Protein AF-A0A7C5QKF1-F1 (afdb_monomer_lite)

pLDDT: mean 91.08, std 9.89, range [41.97, 97.56]

Foldseek 3Di:
DPPQDFDDPQADDPPDPDDRDDDPVLVVVCVVPVPQSCCCRHVSRHDDDDDDPVVVVVVVVVVVVVVVVCVVVVHDDD

Radius of gyration: 18.8 Å; chains: 1; bounding box: 44×36×46 Å

Structure (mmCIF, N/CA/C/O backbone):
data_AF-A0A7C5QKF1-F1
#
_entry.id   AF-A0A7C5QKF1-F1
#
loop_
_atom_site.group_PDB
_atom_site.id
_atom_site.type_symbol
_atom_site.label_atom_id
_atom_site.label_alt_id
_atom_site.label_comp_id
_atom_site.label_asym_id
_atom_site.label_entity_id
_atom_site.label_seq_id
_atom_site.pdbx_PDB_ins_code
_atom_site.Cartn_x
_atom_site.Cartn_y
_atom_site.Cartn_z
_atom_site.occupancy
_atom_site.B_iso_or_equiv
_atom_site.auth_seq_id
_atom_site.auth_comp_id
_atom_site.auth_asym_id
_atom_site.auth_atom_id
_atom_site.pdbx_PDB_model_num
ATOM 1 N N . MET A 1 1 ? 5.974 21.300 -12.438 1.00 41.97 1 MET A N 1
ATOM 2 C CA . MET A 1 1 ? 6.411 20.112 -13.200 1.00 41.97 1 MET A CA 1
ATOM 3 C C . MET A 1 1 ? 6.195 18.927 -12.275 1.00 41.97 1 MET A C 1
ATOM 5 O O . MET A 1 1 ? 6.712 18.977 -11.171 1.00 41.97 1 MET A O 1
ATOM 9 N N . LEU A 1 2 ? 5.331 17.968 -12.623 1.00 52.06 2 LEU A N 1
ATOM 10 C CA . LEU A 1 2 ? 5.076 16.811 -11.757 1.00 52.06 2 LEU A CA 1
ATOM 11 C C . LEU A 1 2 ? 6.361 15.981 -11.693 1.00 52.06 2 LEU A C 1
ATOM 13 O O . LEU A 1 2 ? 6.725 15.345 -12.680 1.00 52.06 2 LEU A O 1
ATOM 17 N N . GLU A 1 3 ? 7.076 16.045 -10.573 1.00 60.91 3 GLU A N 1
ATOM 18 C CA . GLU A 1 3 ? 8.243 15.201 -10.344 1.00 60.91 3 GLU A CA 1
ATOM 19 C C . GLU A 1 3 ? 7.807 13.736 -10.406 1.00 60.91 3 GLU A C 1
ATOM 21 O O . GLU A 1 3 ? 6.878 13.300 -9.720 1.00 60.91 3 GLU A O 1
ATOM 26 N N . 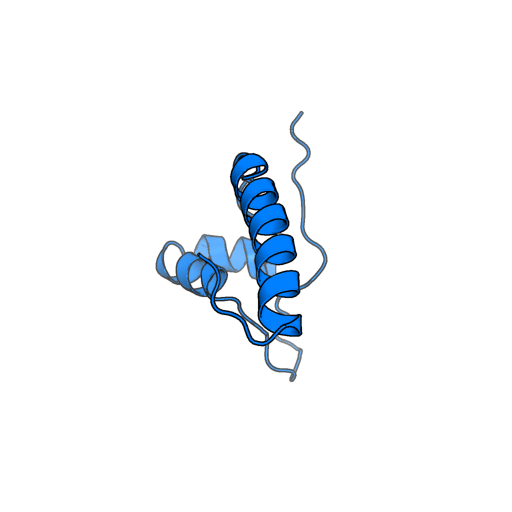TYR A 1 4 ? 8.441 12.979 -11.296 1.00 65.44 4 TYR A N 1
ATOM 27 C CA . TYR A 1 4 ? 8.143 11.572 -11.481 1.00 65.44 4 TYR A CA 1
ATOM 28 C C . TYR A 1 4 ? 8.642 10.797 -10.253 1.00 65.44 4 TYR A C 1
ATOM 30 O O . TYR A 1 4 ? 9.845 10.616 -10.073 1.00 65.44 4 TYR A O 1
ATOM 38 N N . TYR A 1 5 ? 7.729 10.361 -9.380 1.00 72.56 5 TYR A N 1
ATOM 39 C CA . TYR A 1 5 ? 8.090 9.579 -8.198 1.00 72.56 5 TYR A CA 1
ATOM 40 C C . TYR A 1 5 ? 8.623 8.201 -8.613 1.00 72.56 5 TYR A C 1
ATOM 42 O O . TYR A 1 5 ? 7.862 7.317 -9.023 1.00 72.56 5 TYR A O 1
ATOM 50 N N . GLN A 1 6 ? 9.936 8.012 -8.480 1.00 78.56 6 GLN A N 1
ATOM 51 C CA . GLN A 1 6 ? 10.595 6.734 -8.720 1.00 78.56 6 GLN A CA 1
ATOM 52 C C . GLN A 1 6 ? 10.795 5.987 -7.401 1.00 78.56 6 GLN A C 1
ATOM 54 O O . GLN A 1 6 ? 11.439 6.460 -6.463 1.00 78.56 6 GLN A O 1
ATOM 59 N N . ARG A 1 7 ? 10.228 4.785 -7.321 1.00 82.19 7 ARG A N 1
ATOM 60 C CA . ARG A 1 7 ? 10.291 3.957 -6.117 1.00 82.19 7 ARG A CA 1
ATOM 61 C C . ARG A 1 7 ? 11.653 3.267 -6.011 1.00 82.19 7 ARG A C 1
ATOM 63 O O . ARG A 1 7 ? 12.073 2.600 -6.947 1.00 82.19 7 ARG A O 1
ATOM 70 N N . SER A 1 8 ? 12.283 3.336 -4.838 1.00 84.19 8 SER A N 1
ATOM 71 C CA . SER A 1 8 ? 13.58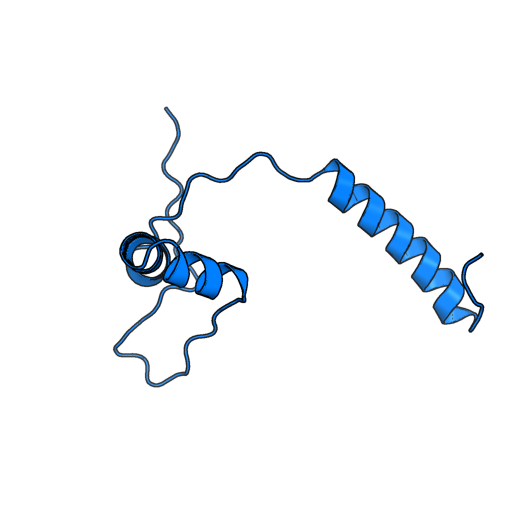0 2.688 -4.560 1.00 84.19 8 SER A CA 1
ATOM 72 C C . SER A 1 8 ? 13.486 1.378 -3.764 1.00 84.19 8 SER A C 1
ATOM 74 O O . SER A 1 8 ? 14.413 0.574 -3.781 1.00 84.19 8 SER A O 1
ATOM 76 N N . LYS A 1 9 ? 12.372 1.132 -3.061 1.00 85.44 9 LYS A N 1
ATOM 77 C CA . LYS A 1 9 ? 12.183 -0.048 -2.192 1.00 85.44 9 LYS A CA 1
ATOM 78 C C . LYS A 1 9 ? 11.215 -1.061 -2.794 1.00 85.44 9 LYS A C 1
ATOM 80 O O . LYS A 1 9 ? 10.217 -0.671 -3.389 1.00 85.44 9 LYS A O 1
ATOM 85 N N . GLY A 1 10 ? 11.420 -2.354 -2.542 1.00 87.00 10 GLY A N 1
ATOM 86 C CA . GLY A 1 10 ? 10.504 -3.409 -3.008 1.00 87.00 10 GLY A CA 1
ATOM 87 C C . GLY A 1 10 ? 10.524 -3.593 -4.528 1.00 87.00 10 GLY A C 1
ATOM 88 O O . GLY A 1 10 ? 9.476 -3.810 -5.139 1.00 87.00 10 GLY A O 1
ATOM 89 N N . LEU A 1 11 ? 11.709 -3.443 -5.124 1.00 93.75 11 LEU A N 1
ATOM 90 C CA . LEU A 1 11 ? 11.974 -3.786 -6.515 1.00 93.75 11 LEU A CA 1
ATOM 91 C C . LEU A 1 11 ? 12.408 -5.249 -6.608 1.00 93.75 11 LEU A C 1
ATOM 93 O O . LEU A 1 11 ? 13.087 -5.768 -5.722 1.00 93.75 11 LEU A O 1
ATOM 97 N N . PHE A 1 12 ? 12.002 -5.905 -7.683 1.00 94.62 12 PHE A N 1
ATOM 98 C CA . PHE A 1 12 ? 12.369 -7.273 -7.986 1.00 94.62 12 PHE A CA 1
ATOM 99 C C . PHE A 1 12 ? 13.825 -7.334 -8.453 1.00 94.62 12 PHE A C 1
ATOM 101 O O . PHE A 1 12 ? 14.186 -6.737 -9.471 1.00 94.62 12 PHE A O 1
ATOM 108 N N . ASN A 1 13 ? 14.641 -8.097 -7.726 1.00 94.38 13 ASN A N 1
ATOM 109 C CA . ASN A 1 13 ? 16.009 -8.430 -8.103 1.00 94.38 13 ASN A CA 1
ATOM 110 C C . ASN A 1 13 ? 16.054 -9.893 -8.588 1.00 94.38 13 ASN A C 1
ATOM 112 O O . ASN A 1 13 ? 15.784 -10.784 -7.789 1.00 94.38 13 ASN A O 1
ATOM 116 N N . PRO A 1 14 ? 16.419 -10.170 -9.851 1.00 93.00 14 PRO A N 1
ATOM 117 C CA . PRO A 1 14 ? 16.432 -11.527 -10.397 1.00 93.00 14 PRO A CA 1
ATOM 118 C C . PRO A 1 14 ? 17.647 -12.336 -9.931 1.00 93.00 14 PRO A C 1
ATOM 120 O O . PRO A 1 14 ? 17.668 -13.544 -10.116 1.00 93.00 14 PRO A O 1
ATOM 123 N N . GLN A 1 15 ? 18.669 -11.677 -9.376 1.00 95.44 15 GLN A N 1
ATOM 124 C CA . GLN A 1 15 ? 19.841 -12.334 -8.793 1.00 95.44 15 GLN A CA 1
ATOM 125 C C . GLN A 1 15 ? 19.595 -12.734 -7.333 1.00 95.44 15 GLN A C 1
ATOM 127 O O . GLN A 1 15 ? 20.403 -13.441 -6.742 1.00 95.44 15 GLN A O 1
ATOM 132 N N . SER A 1 16 ? 18.496 -12.262 -6.740 1.00 94.38 16 SER A N 1
ATOM 133 C CA . SER A 1 16 ? 18.101 -12.641 -5.391 1.00 94.38 16 SER A CA 1
ATOM 134 C C . SER A 1 16 ? 17.522 -14.053 -5.399 1.00 94.38 16 SER A C 1
ATOM 136 O O . SER A 1 16 ? 16.575 -14.319 -6.133 1.00 94.38 16 SER A O 1
ATOM 138 N N . SER A 1 17 ? 18.043 -14.931 -4.543 1.00 94.19 17 SER A N 1
ATOM 139 C CA . SER A 1 17 ? 17.456 -16.250 -4.267 1.00 94.19 17 SER A CA 1
ATOM 140 C C . SER A 1 17 ? 16.198 -16.168 -3.400 1.00 94.19 17 SER A C 1
ATOM 142 O O . SER A 1 17 ? 15.405 -17.106 -3.364 1.00 94.19 17 SER A O 1
ATOM 144 N N . GLU A 1 18 ? 16.013 -15.050 -2.697 1.00 95.00 18 GLU A N 1
ATOM 145 C CA . GLU A 1 18 ? 14.874 -14.852 -1.807 1.00 95.00 18 GLU A CA 1
ATOM 146 C C . GLU A 1 18 ? 13.555 -14.692 -2.578 1.00 95.00 18 GLU A C 1
ATOM 148 O O . GLU A 1 18 ? 13.502 -13.929 -3.553 1.00 95.00 18 GLU A O 1
ATOM 153 N N . PRO A 1 19 ? 12.459 -15.329 -2.117 1.00 93.94 19 PRO A N 1
ATOM 154 C CA . PRO A 1 19 ? 11.139 -15.149 -2.700 1.00 93.94 19 PRO A CA 1
ATOM 155 C C . PRO A 1 19 ? 10.703 -13.682 -2.708 1.00 93.94 19 PRO A C 1
ATOM 157 O O . PRO A 1 19 ? 10.722 -12.982 -1.690 1.00 93.94 19 PRO A O 1
ATOM 160 N N . PHE A 1 20 ? 10.235 -13.215 -3.863 1.00 94.19 20 PHE A N 1
ATOM 161 C CA . PHE A 1 20 ? 9.762 -11.846 -4.001 1.00 94.19 20 PHE A CA 1
ATOM 162 C C . PHE A 1 20 ? 8.302 -11.706 -3.559 1.00 94.19 20 PHE A C 1
ATOM 164 O O . PHE A 1 20 ? 7.390 -12.261 -4.172 1.00 94.19 20 PHE A O 1
ATOM 171 N N . LYS A 1 21 ? 8.064 -10.926 -2.498 1.00 93.62 21 LYS A N 1
ATOM 172 C CA . LYS A 1 21 ? 6.715 -10.684 -1.968 1.00 93.62 21 LYS A CA 1
ATOM 173 C C . LYS A 1 21 ? 5.899 -9.800 -2.915 1.00 93.62 21 LYS A C 1
ATOM 175 O O . LYS A 1 21 ? 6.285 -8.669 -3.213 1.00 93.62 21 LYS A O 1
ATOM 180 N N . LEU A 1 22 ? 4.726 -10.287 -3.317 1.00 93.50 22 LEU A N 1
ATOM 181 C CA . LEU A 1 22 ? 3.754 -9.556 -4.131 1.00 93.50 22 LEU A CA 1
ATOM 182 C C . LEU A 1 22 ? 2.450 -9.348 -3.359 1.00 93.50 22 LEU A C 1
ATOM 184 O O . LEU A 1 22 ? 1.954 -10.260 -2.706 1.00 93.50 22 LEU A O 1
ATOM 188 N N . SER A 1 23 ? 1.879 -8.145 -3.452 1.00 93.88 23 SER A N 1
ATOM 189 C CA . SER A 1 23 ? 0.517 -7.887 -2.976 1.00 93.88 23 SER A CA 1
ATOM 190 C C . SER A 1 23 ? -0.506 -8.248 -4.051 1.00 93.88 23 SER A C 1
ATOM 192 O O . SER A 1 23 ? -0.200 -8.211 -5.246 1.00 93.88 23 SER A O 1
ATOM 194 N N . ARG A 1 24 ? -1.754 -8.496 -3.635 1.00 96.19 24 ARG A N 1
ATOM 195 C CA . ARG A 1 24 ? -2.901 -8.709 -4.534 1.00 96.19 24 ARG A CA 1
ATOM 196 C C . ARG A 1 24 ? -2.982 -7.651 -5.642 1.00 96.19 24 ARG A C 1
ATOM 198 O O . ARG A 1 24 ? -3.031 -7.996 -6.814 1.00 96.19 24 ARG A O 1
ATOM 205 N N . SER A 1 25 ? -2.887 -6.372 -5.281 1.00 93.75 25 SER A N 1
ATOM 206 C CA . SER A 1 25 ? -2.940 -5.257 -6.238 1.00 93.75 25 SER A CA 1
ATOM 207 C C . SER A 1 25 ? -1.814 -5.267 -7.280 1.00 93.75 25 SER A C 1
ATOM 209 O O . SER A 1 25 ? -1.956 -4.689 -8.354 1.00 93.75 25 SER A O 1
ATOM 211 N N . LYS A 1 26 ? -0.670 -5.908 -6.996 1.00 93.88 26 LYS A N 1
ATOM 212 C CA . LYS A 1 26 ? 0.402 -6.070 -7.989 1.00 93.88 26 LYS A CA 1
ATOM 213 C C . LYS A 1 26 ? 0.160 -7.253 -8.918 1.00 93.88 26 LYS A C 1
ATOM 215 O O . LYS A 1 26 ? 0.582 -7.176 -10.065 1.00 93.88 26 LYS A O 1
ATOM 220 N N . LEU A 1 27 ? -0.526 -8.297 -8.455 1.00 96.00 27 LEU A N 1
ATOM 221 C CA . LEU A 1 27 ? -0.998 -9.373 -9.328 1.00 96.00 27 LEU A CA 1
ATOM 222 C C . LEU A 1 27 ? -2.078 -8.861 -10.284 1.00 96.00 27 LEU A C 1
ATOM 224 O O . LEU A 1 27 ? -1.974 -9.100 -11.480 1.00 96.00 27 LEU A O 1
ATOM 228 N N . GLU A 1 28 ? -3.036 -8.077 -9.785 1.00 96.81 28 GLU A N 1
ATOM 229 C CA . GLU A 1 28 ? -4.036 -7.395 -10.622 1.00 96.81 28 GLU A CA 1
ATOM 230 C C . GLU A 1 28 ? -3.349 -6.522 -11.687 1.00 96.81 28 GLU A C 1
ATOM 232 O O . GLU A 1 28 ? -3.618 -6.671 -12.873 1.00 96.81 28 GLU A O 1
ATOM 237 N N . LEU A 1 29 ? -2.343 -5.722 -11.304 1.00 95.69 29 LEU A N 1
ATOM 238 C CA . LEU A 1 29 ? -1.556 -4.932 -12.262 1.00 95.69 29 LEU A CA 1
ATOM 239 C C . LEU A 1 29 ? -0.878 -5.784 -13.350 1.00 95.69 29 LEU A C 1
ATOM 241 O O . LEU A 1 29 ? -0.759 -5.327 -14.486 1.00 95.69 29 LEU A O 1
ATOM 245 N N . PHE A 1 30 ? -0.386 -6.977 -13.007 1.00 96.25 30 PHE A N 1
ATOM 246 C CA . PHE A 1 30 ? 0.230 -7.885 -13.975 1.00 96.25 30 PHE A CA 1
ATOM 247 C C . PHE A 1 30 ? -0.797 -8.437 -14.963 1.00 96.25 30 PHE A C 1
ATOM 249 O O . PHE A 1 30 ? -0.520 -8.442 -16.160 1.00 96.25 30 PHE A O 1
ATOM 256 N N . ILE A 1 31 ? -1.969 -8.842 -14.466 1.00 97.56 31 ILE A N 1
ATOM 257 C CA . ILE A 1 31 ? -3.086 -9.325 -15.288 1.00 97.56 31 ILE A CA 1
ATOM 258 C C . ILE A 1 31 ? -3.554 -8.219 -16.243 1.00 97.56 31 ILE A C 1
ATOM 260 O O . ILE A 1 31 ? -3.701 -8.466 -17.436 1.00 97.56 31 ILE A O 1
ATOM 264 N N . ASP A 1 32 ? -3.699 -6.989 -15.744 1.00 96.94 32 ASP A N 1
ATOM 265 C CA . ASP A 1 32 ? -4.134 -5.843 -16.546 1.00 96.94 32 ASP A CA 1
ATOM 266 C C . ASP A 1 32 ? -3.084 -5.406 -17.579 1.00 96.94 32 ASP A C 1
ATOM 268 O O . ASP A 1 32 ? -3.410 -4.963 -18.679 1.00 96.94 32 ASP A O 1
ATOM 272 N N . CYS A 1 33 ? -1.802 -5.415 -17.197 1.00 96.81 33 CYS A N 1
ATOM 273 C CA . CYS A 1 33 ? -0.710 -4.901 -18.020 1.00 96.81 33 CYS A CA 1
ATOM 274 C C . CYS A 1 33 ? 0.659 -5.449 -17.560 1.00 96.81 33 CYS A C 1
ATOM 276 O O . CYS A 1 33 ? 1.334 -4.824 -16.726 1.00 96.81 33 CYS A O 1
ATOM 278 N N . PRO A 1 34 ? 1.167 -6.530 -18.183 1.00 96.88 34 PRO A N 1
ATOM 279 C CA . PRO A 1 34 ? 2.470 -7.111 -17.847 1.00 96.88 34 PRO A CA 1
ATOM 280 C C . PRO A 1 34 ? 3.636 -6.121 -17.992 1.00 96.88 34 PRO A C 1
ATOM 282 O O . PRO A 1 34 ? 4.542 -6.076 -17.158 1.00 96.88 34 PRO A O 1
ATOM 285 N N . ARG A 1 35 ? 3.589 -5.253 -19.016 1.00 96.38 35 ARG A N 1
ATOM 286 C CA . ARG A 1 35 ? 4.589 -4.191 -19.221 1.00 96.38 35 ARG A CA 1
ATOM 287 C C . ARG A 1 35 ? 4.600 -3.200 -18.057 1.00 96.38 35 ARG A C 1
ATOM 289 O O . ARG A 1 35 ? 5.666 -2.850 -17.564 1.00 96.38 35 ARG A O 1
ATOM 296 N N . CYS A 1 36 ? 3.429 -2.765 -17.601 1.00 95.00 36 CYS A N 1
ATOM 297 C CA . CYS A 1 36 ? 3.296 -1.829 -16.488 1.00 95.00 36 CYS A CA 1
ATOM 298 C C . CYS A 1 36 ? 3.808 -2.454 -15.187 1.00 95.00 36 CYS A C 1
ATOM 300 O O . CYS A 1 36 ? 4.491 -1.790 -14.411 1.00 95.00 36 CYS A O 1
ATOM 302 N N . PHE A 1 37 ? 3.524 -3.740 -14.975 1.00 95.94 37 PHE A N 1
ATOM 303 C CA . PHE A 1 37 ? 4.072 -4.495 -13.857 1.00 95.94 37 PHE A CA 1
ATOM 304 C C . PHE A 1 37 ? 5.603 -4.543 -13.893 1.00 95.94 37 PHE A C 1
ATOM 306 O O . PHE A 1 37 ? 6.234 -4.294 -12.867 1.00 95.94 37 PHE A O 1
ATOM 313 N N . TYR A 1 38 ? 6.210 -4.801 -15.057 1.00 95.38 38 TYR A N 1
ATOM 314 C CA . TYR A 1 38 ? 7.668 -4.797 -15.199 1.00 95.38 38 TYR A CA 1
ATOM 315 C C . TYR A 1 38 ? 8.270 -3.421 -14.892 1.00 95.38 38 TYR A C 1
ATOM 317 O O . TYR A 1 38 ? 9.212 -3.326 -14.107 1.00 95.38 38 TYR A O 1
ATOM 325 N N . LEU A 1 39 ? 7.700 -2.344 -15.439 1.00 95.06 39 LEU A N 1
ATOM 326 C CA . LEU A 1 39 ? 8.137 -0.975 -15.142 1.00 95.06 39 LEU A CA 1
ATOM 327 C C . LEU A 1 39 ? 8.087 -0.688 -13.629 1.00 95.06 39 LEU A C 1
ATOM 329 O O . LEU A 1 39 ? 9.061 -0.209 -13.054 1.00 95.06 39 LEU A O 1
ATOM 333 N N . ASP A 1 40 ? 6.998 -1.074 -12.967 1.00 94.06 40 ASP A N 1
ATOM 334 C CA . ASP A 1 40 ? 6.741 -0.788 -11.552 1.00 94.06 40 ASP A CA 1
ATOM 335 C C . ASP A 1 40 ? 7.554 -1.683 -10.591 1.00 94.06 40 ASP A C 1
ATOM 337 O O . ASP A 1 40 ? 8.015 -1.219 -9.544 1.00 94.06 40 ASP A O 1
ATOM 341 N N . ARG A 1 41 ? 7.749 -2.971 -10.914 1.00 94.56 41 ARG A N 1
ATOM 342 C CA . ARG A 1 41 ? 8.497 -3.922 -10.070 1.00 94.56 41 ARG A CA 1
ATOM 343 C C . ARG A 1 41 ? 9.976 -3.992 -10.375 1.00 94.56 41 ARG A C 1
ATOM 345 O O . ARG A 1 41 ? 10.728 -4.231 -9.443 1.00 94.56 41 ARG A O 1
ATOM 352 N N . ARG A 1 42 ? 10.411 -3.790 -11.615 1.00 94.25 42 ARG A N 1
ATOM 353 C CA . ARG A 1 42 ? 11.829 -3.891 -11.978 1.00 94.25 42 ARG A CA 1
ATOM 354 C C . ARG A 1 42 ? 12.508 -2.534 -12.100 1.00 94.25 42 ARG A C 1
ATOM 356 O O . ARG A 1 42 ? 13.637 -2.400 -11.645 1.00 94.25 42 ARG A O 1
ATOM 363 N N . LEU A 1 43 ? 11.836 -1.544 -12.688 1.00 93.69 43 LEU A N 1
ATOM 364 C CA . LEU A 1 43 ? 12.436 -0.228 -12.963 1.00 93.69 43 LEU A CA 1
ATOM 365 C C . LEU A 1 43 ? 12.035 0.859 -11.948 1.00 93.69 43 LEU A C 1
ATOM 367 O O . LEU A 1 43 ? 12.576 1.963 -11.979 1.00 93.69 43 LEU A O 1
ATOM 371 N N . GLY A 1 44 ? 11.095 0.560 -11.045 1.00 92.88 44 GLY A N 1
ATOM 372 C CA . GLY A 1 44 ? 10.582 1.512 -10.051 1.00 92.88 44 GLY A CA 1
ATOM 373 C C . GLY A 1 44 ? 9.702 2.616 -10.639 1.00 92.88 44 GLY A C 1
ATOM 374 O O . GLY A 1 44 ? 9.431 3.612 -9.969 1.00 92.88 44 GLY A O 1
ATOM 375 N N . ILE A 1 45 ? 9.250 2.425 -11.878 1.00 92.12 45 ILE A N 1
ATOM 376 C CA . ILE A 1 45 ? 8.427 3.339 -12.669 1.00 92.12 45 ILE A CA 1
ATOM 377 C C . ILE A 1 45 ? 6.960 2.977 -12.418 1.00 92.12 45 ILE A C 1
ATOM 379 O O . ILE A 1 45 ? 6.388 2.098 -13.065 1.00 92.12 45 ILE A O 1
ATOM 383 N N . SER A 1 46 ? 6.368 3.613 -11.406 1.00 87.88 46 SER A N 1
ATOM 384 C CA . SER A 1 46 ? 4.986 3.357 -10.991 1.00 87.88 46 SER A CA 1
ATOM 385 C C . SER A 1 46 ? 3.966 4.189 -11.780 1.00 87.88 46 SER A C 1
ATOM 387 O O . SER A 1 46 ? 4.295 5.220 -12.374 1.00 87.88 46 SER A O 1
ATOM 389 N N . ARG A 1 47 ? 2.706 3.733 -11.809 1.00 86.88 47 ARG 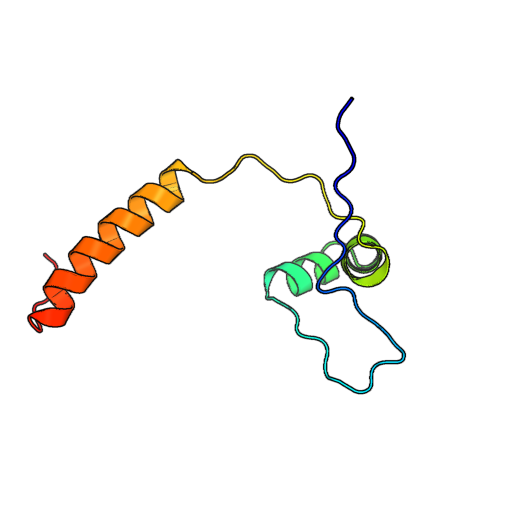A N 1
ATOM 390 C CA . ARG A 1 47 ? 1.593 4.546 -12.324 1.00 86.88 47 ARG A CA 1
ATOM 391 C C . ARG A 1 47 ? 1.395 5.759 -11.414 1.00 86.88 47 ARG A C 1
ATOM 393 O O . ARG A 1 47 ? 1.582 5.652 -10.204 1.00 86.88 47 ARG A O 1
ATOM 400 N N . VAL A 1 48 ? 0.983 6.882 -11.999 1.00 85.94 48 VAL A N 1
ATOM 401 C CA . VAL A 1 48 ? 0.646 8.095 -11.242 1.00 85.94 48 VAL A CA 1
ATOM 402 C C . VAL A 1 48 ? -0.419 7.751 -10.200 1.00 85.94 48 VAL A C 1
ATOM 404 O O . VAL A 1 48 ? -1.413 7.095 -10.519 1.00 85.94 48 VAL A O 1
ATOM 407 N N . ALA A 1 49 ? -0.183 8.149 -8.950 1.00 81.88 49 ALA A N 1
ATOM 408 C CA . ALA A 1 49 ? -1.129 7.907 -7.873 1.00 81.88 49 ALA A CA 1
ATOM 409 C C . ALA A 1 49 ? -2.419 8.705 -8.112 1.00 81.88 49 ALA A C 1
ATOM 411 O O . ALA A 1 49 ? -2.372 9.875 -8.491 1.00 81.88 49 ALA A O 1
ATOM 412 N N . GLY A 1 50 ? -3.566 8.064 -7.881 1.00 83.69 50 GLY A N 1
ATOM 413 C CA . GLY A 1 50 ? -4.845 8.764 -7.803 1.00 83.69 50 GLY A CA 1
ATOM 414 C C . GLY A 1 50 ? -4.943 9.623 -6.540 1.00 83.69 50 GLY A C 1
ATOM 415 O O . GLY A 1 50 ? -4.035 9.641 -5.704 1.00 83.69 50 GLY A O 1
ATOM 416 N N . PHE A 1 51 ? -6.071 10.314 -6.380 1.00 86.62 51 PHE A N 1
ATOM 417 C CA . PHE A 1 51 ? -6.341 11.067 -5.159 1.00 86.62 51 PHE A CA 1
ATOM 418 C C . PHE A 1 51 ? -6.366 10.144 -3.931 1.00 86.62 51 PHE A C 1
ATOM 420 O O . PHE A 1 51 ? -6.852 9.011 -4.017 1.00 86.62 51 PHE A O 1
ATOM 427 N N . PRO A 1 52 ? -5.845 10.602 -2.782 1.00 85.38 52 PRO A N 1
ATOM 428 C CA . PRO A 1 52 ? -5.854 9.803 -1.568 1.00 85.38 52 PRO A CA 1
ATOM 429 C C . PRO A 1 52 ? -7.290 9.588 -1.070 1.00 85.38 52 PRO A C 1
ATOM 431 O O . PRO A 1 52 ? -8.096 10.515 -1.044 1.00 85.38 52 PRO A O 1
ATOM 434 N N . PHE A 1 53 ? -7.591 8.382 -0.586 1.00 89.81 53 PHE A N 1
ATOM 435 C CA . PHE A 1 53 ? -8.872 8.040 0.047 1.00 89.81 53 PHE A CA 1
ATOM 436 C C . PHE A 1 53 ? -8.936 8.517 1.510 1.00 89.81 53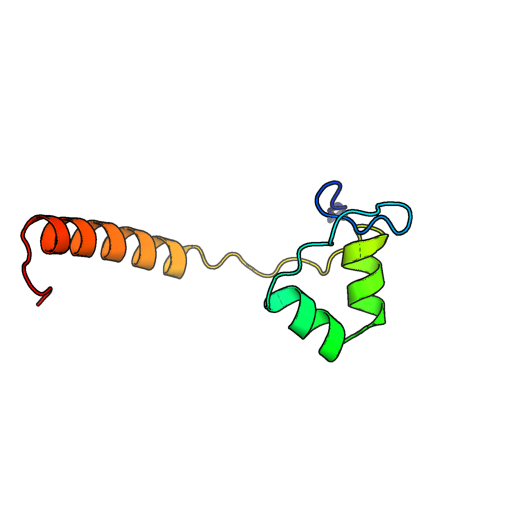 PHE A C 1
ATOM 438 O O . PHE A 1 53 ? -9.247 7.744 2.412 1.00 89.81 53 PHE A O 1
ATOM 445 N N . SER A 1 54 ? -8.599 9.784 1.765 1.00 92.44 54 SER A N 1
ATOM 446 C CA . SER A 1 54 ? -8.439 10.329 3.123 1.00 92.44 54 SER A CA 1
ATOM 447 C C . SER A 1 54 ? -9.710 10.224 3.969 1.00 92.44 54 SER A C 1
ATOM 449 O O . SER A 1 54 ? -9.623 9.846 5.135 1.00 92.44 54 SER A O 1
ATOM 451 N N . LEU A 1 55 ? -10.879 10.493 3.377 1.00 94.88 55 LEU A N 1
ATOM 452 C CA . LEU A 1 55 ? -12.171 10.391 4.060 1.00 94.88 55 LEU A CA 1
ATOM 453 C C . LEU A 1 55 ? -12.454 8.957 4.525 1.00 94.88 55 LEU A C 1
ATOM 455 O O . LEU A 1 55 ? -12.733 8.741 5.700 1.00 94.88 55 LEU A O 1
ATOM 459 N N . ASN A 1 56 ? -12.316 7.977 3.627 1.00 95.31 56 ASN A N 1
ATOM 460 C CA . ASN A 1 56 ? -12.561 6.570 3.953 1.00 95.31 56 ASN A CA 1
ATOM 461 C C . ASN A 1 56 ? -11.572 6.072 5.012 1.00 95.31 56 ASN A C 1
ATOM 463 O O . ASN A 1 56 ? -11.981 5.442 5.979 1.00 95.31 56 ASN A O 1
ATOM 467 N N . SER A 1 57 ? -10.288 6.428 4.890 1.00 94.88 57 SER A N 1
ATOM 468 C CA . SER A 1 57 ? -9.272 6.078 5.890 1.00 94.88 57 SER A CA 1
ATOM 469 C C . SER A 1 57 ? -9.569 6.673 7.272 1.00 94.88 57 SER A C 1
ATOM 471 O O . SER A 1 57 ? -9.293 6.033 8.289 1.00 94.88 57 SER A O 1
ATOM 473 N N . ALA A 1 58 ? -10.118 7.891 7.333 1.00 96.56 58 ALA A N 1
ATOM 474 C CA . ALA A 1 58 ? -10.511 8.519 8.591 1.00 96.56 58 ALA A CA 1
ATOM 475 C C . ALA A 1 58 ? -11.700 7.792 9.235 1.00 96.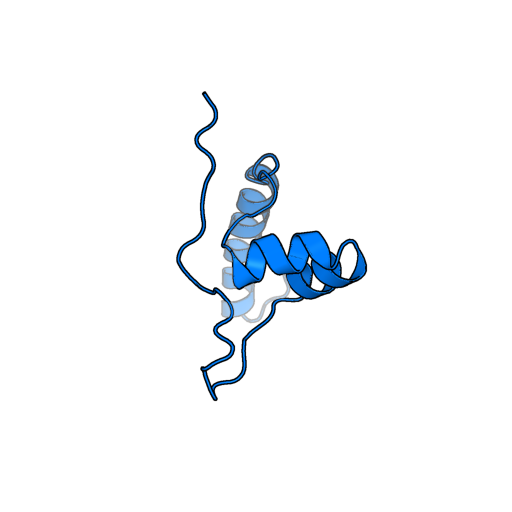56 58 ALA A C 1
ATOM 477 O O . ALA A 1 58 ? -11.648 7.494 10.427 1.00 96.56 58 ALA A O 1
ATOM 478 N N . VAL A 1 59 ? -12.723 7.452 8.446 1.00 97.38 59 VAL A N 1
ATOM 479 C CA . VAL A 1 59 ? -13.885 6.678 8.912 1.00 97.38 59 VAL A CA 1
ATOM 480 C C . VAL A 1 59 ? -13.449 5.312 9.444 1.00 97.38 59 VAL A C 1
ATOM 482 O O . VAL A 1 59 ? -13.776 4.981 10.581 1.00 97.38 59 VAL A O 1
ATOM 485 N N . ASP A 1 60 ? -12.624 4.574 8.698 1.00 97.12 60 ASP A N 1
ATOM 486 C CA . ASP A 1 60 ? -12.069 3.281 9.128 1.00 97.12 60 ASP A CA 1
ATOM 487 C C . ASP A 1 60 ? -11.297 3.399 10.449 1.00 97.12 60 ASP A C 1
ATOM 489 O O . ASP A 1 60 ? -11.402 2.549 11.332 1.00 97.12 60 ASP A O 1
ATOM 493 N N . THR A 1 61 ? -10.532 4.482 10.610 1.00 97.00 61 THR A N 1
ATOM 494 C CA . THR A 1 61 ? -9.765 4.736 11.834 1.00 97.00 61 THR A CA 1
ATOM 495 C C . THR A 1 61 ? 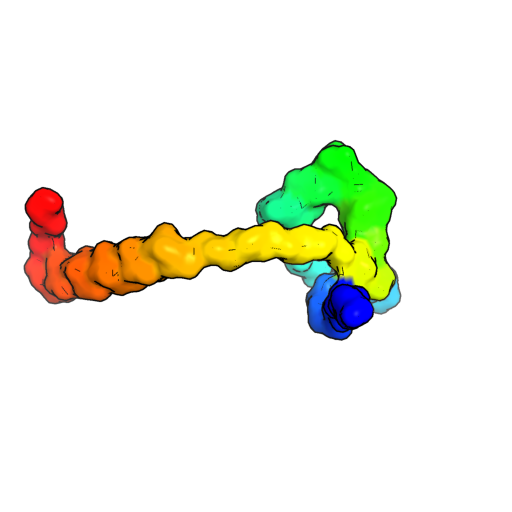-10.680 4.962 13.037 1.00 97.00 61 THR A C 1
ATOM 497 O O . THR A 1 61 ? -10.383 4.473 14.128 1.00 97.00 61 THR A O 1
ATOM 500 N N . LEU A 1 62 ? -11.776 5.705 12.864 1.00 97.12 62 LEU A N 1
ATOM 501 C CA . LEU A 1 62 ? -12.748 5.953 13.930 1.00 97.12 62 LEU A CA 1
ATOM 502 C C . LEU A 1 62 ? -13.507 4.673 14.290 1.00 97.12 62 LEU A C 1
ATOM 504 O O . LEU A 1 62 ? -13.537 4.308 15.464 1.00 97.12 62 LEU A O 1
ATOM 508 N N . LEU A 1 63 ? -14.003 3.943 13.288 1.00 96.88 63 LEU A N 1
ATOM 509 C CA . LEU A 1 63 ? -14.695 2.668 13.485 1.00 96.88 63 LEU A CA 1
ATOM 510 C C . LEU A 1 63 ? -13.801 1.641 14.178 1.00 96.88 63 LEU A C 1
ATOM 512 O O . LEU A 1 63 ? -14.233 0.954 15.097 1.00 96.88 63 LEU A O 1
ATOM 516 N N . LYS A 1 64 ? -12.521 1.561 13.797 1.00 96.94 64 LYS A N 1
ATOM 517 C CA . LYS A 1 64 ? -11.575 0.660 14.459 1.00 96.94 64 LYS A CA 1
ATOM 518 C C . LYS A 1 64 ? -11.443 0.979 15.948 1.00 96.94 64 LYS A C 1
ATOM 520 O O . LYS A 1 64 ? -11.477 0.056 16.753 1.00 96.94 64 LYS A O 1
ATOM 525 N N . LYS A 1 65 ? -11.326 2.260 16.321 1.00 96.88 65 LYS A N 1
ATOM 526 C CA . LYS A 1 65 ? -11.239 2.673 17.733 1.00 96.88 65 LYS A CA 1
ATOM 527 C C . LYS A 1 65 ? -12.485 2.271 18.516 1.00 96.88 65 LYS A C 1
ATOM 529 O O . LYS A 1 65 ? -12.363 1.784 19.635 1.00 96.88 65 LYS A O 1
ATOM 534 N N . GLU A 1 66 ? -13.659 2.454 17.926 1.00 96.69 66 GLU A N 1
ATOM 535 C CA . GLU A 1 66 ? -14.928 2.059 18.534 1.00 96.69 66 GLU A CA 1
ATOM 536 C C . GLU A 1 66 ? -15.014 0.535 18.705 1.00 96.69 66 GLU A C 1
ATOM 538 O O . GLU A 1 66 ? -15.210 0.040 19.817 1.00 96.69 66 GLU A O 1
ATOM 543 N N . PHE A 1 67 ? -14.738 -0.231 17.647 1.00 96.75 67 PHE A N 1
ATOM 544 C CA . PHE A 1 67 ? -14.704 -1.692 17.710 1.00 96.75 67 PHE A CA 1
ATOM 545 C C . PHE A 1 67 ? -13.666 -2.229 18.693 1.00 96.75 67 PHE A C 1
ATOM 547 O O . PHE A 1 67 ? -13.903 -3.261 19.316 1.00 96.75 67 PHE A O 1
ATOM 554 N N . ASP A 1 68 ? -12.523 -1.565 18.847 1.00 97.06 68 ASP A N 1
ATOM 555 C CA . ASP A 1 68 ? -11.495 -1.973 19.802 1.00 97.06 68 ASP A CA 1
ATOM 556 C C . ASP A 1 68 ? -11.995 -1.821 21.256 1.00 97.06 68 ASP A C 1
ATOM 558 O O . ASP A 1 68 ? -11.725 -2.698 22.079 1.00 97.06 68 ASP A O 1
ATOM 562 N N . ILE A 1 69 ? -12.800 -0.789 21.564 1.00 96.69 69 ILE A N 1
ATOM 563 C CA . ILE A 1 69 ? -13.460 -0.624 22.876 1.00 96.69 69 ILE A CA 1
ATOM 564 C C . ILE A 1 69 ? -14.457 -1.760 23.131 1.00 96.69 69 ILE A C 1
ATOM 566 O O . ILE A 1 69 ? -14.477 -2.326 24.224 1.00 96.69 69 ILE A O 1
ATOM 570 N N . HIS A 1 70 ? -15.278 -2.097 22.135 1.00 96.94 70 HIS A N 1
ATOM 571 C CA . HIS A 1 70 ? -16.260 -3.179 22.238 1.00 96.94 70 HIS A CA 1
ATOM 572 C C . HIS A 1 70 ? -15.591 -4.554 22.371 1.00 96.94 70 HIS A C 1
ATOM 574 O O . HIS A 1 70 ? -15.945 -5.328 23.259 1.00 96.94 70 HIS A O 1
ATOM 580 N N . ARG A 1 71 ? -14.547 -4.821 21.574 1.00 96.50 71 ARG A N 1
ATOM 581 C CA . ARG A 1 71 ? -13.762 -6.064 21.628 1.00 96.50 71 ARG A CA 1
ATOM 582 C C . ARG A 1 71 ? -13.092 -6.261 22.985 1.00 96.50 71 ARG A C 1
ATOM 584 O O . ARG A 1 71 ? -13.097 -7.371 23.499 1.00 96.50 71 ARG A O 1
ATOM 591 N N . ALA A 1 72 ? -12.544 -5.201 23.582 1.00 96.88 72 ALA A N 1
ATOM 592 C CA . ALA A 1 72 ? -11.937 -5.272 24.914 1.00 96.88 72 ALA A CA 1
ATOM 593 C C . ALA A 1 72 ? -12.950 -5.612 26.023 1.00 96.88 72 ALA A C 1
ATOM 595 O O . ALA A 1 72 ? -12.564 -6.129 27.068 1.00 96.88 72 ALA A O 1
ATOM 596 N N . LYS A 1 73 ? -14.237 -5.322 25.798 1.00 96.56 73 LYS A N 1
ATOM 597 C CA . LYS A 1 73 ? -15.342 -5.632 26.715 1.00 96.56 73 LYS A CA 1
ATOM 598 C C . LYS A 1 73 ? -16.054 -6.948 26.386 1.00 96.56 73 LYS A C 1
ATOM 600 O O . LYS A 1 73 ? -17.013 -7.273 27.076 1.00 96.56 73 LYS A O 1
ATOM 605 N N . ASP A 1 74 ? -15.624 -7.656 25.340 1.00 95.44 74 ASP A N 1
ATOM 606 C CA . ASP A 1 74 ? -16.310 -8.825 24.771 1.00 95.44 74 ASP A CA 1
ATOM 607 C C . ASP A 1 74 ? -17.802 -8.559 24.476 1.00 95.44 74 ASP A C 1
ATOM 609 O O . ASP A 1 74 ? -18.685 -9.384 24.695 1.00 95.44 74 ASP A O 1
ATOM 613 N N . GLN A 1 75 ? -18.093 -7.338 24.014 1.00 95.25 75 GLN A N 1
ATOM 614 C CA . GLN A 1 75 ? -19.436 -6.882 23.669 1.00 95.25 75 GLN A CA 1
ATOM 615 C C . GLN A 1 75 ? -19.563 -6.736 22.155 1.00 95.25 75 GLN A C 1
ATOM 617 O O . GLN A 1 75 ? -18.666 -6.215 21.491 1.00 95.25 75 GLN A O 1
ATOM 622 N N . GLN A 1 76 ? -20.706 -7.145 21.608 1.00 92.19 76 GLN A N 1
ATOM 623 C CA . GLN A 1 76 ? -21.040 -6.870 20.216 1.00 92.19 76 GLN A CA 1
ATOM 624 C C . GLN A 1 76 ? -21.235 -5.357 20.024 1.00 92.19 76 GLN A C 1
ATOM 626 O O . GLN A 1 76 ? -21.846 -4.692 20.863 1.00 92.19 76 GLN A O 1
ATOM 631 N N . HIS A 1 77 ? -20.692 -4.815 18.934 1.00 86.94 77 HIS A N 1
ATOM 632 C CA . HIS A 1 77 ? -20.970 -3.437 18.537 1.00 86.94 77 HIS A CA 1
ATOM 633 C C . HIS A 1 77 ? -22.446 -3.307 18.121 1.00 86.94 77 HIS A C 1
ATOM 635 O O . HIS A 1 77 ? -22.930 -4.211 17.432 1.00 86.94 77 HIS A O 1
ATOM 641 N N . PRO A 1 78 ? -23.151 -2.240 18.537 1.00 88.31 78 PRO A N 1
ATOM 642 C CA . PRO A 1 78 ? -24.552 -2.015 18.181 1.00 88.31 78 PRO A CA 1
ATOM 643 C C . PRO A 1 78 ? -24.789 -1.885 16.671 1.00 88.31 78 PRO A C 1
ATOM 645 O O . PRO A 1 78 ? -23.855 -1.474 15.942 1.00 88.31 78 PRO A O 1
#

Secondary structure (DSSP, 8-state):
-----B--SS---TT--SPPP--HHHHHHHHH-HHHHHHHHHS-BPPPP----HHHHHHHHHHHHHHHHHHHTT----

Sequence (78 aa):
MLEYYQRSKGLFNPQSSEPFKLSRSKLELFIDCPRCFYLDRRLGISRVAGFPFSLNSAVDTLLKKEFDIHRAKDQQHP